Protein AF-A0A060W2J7-F1 (afdb_monomer_lite)

Sequence (129 aa):
MVQEDLEKTKEELNSKIMASHIQEPMQAENEHDENDETSDQASAEFTGGISYKDRSEEERMTEAEKNERVQQHLLALSSELAIARDETKKTANDIIHADNVKAGRDKYKTLRQIRSGNTKQRIDEFECM

pLDDT: mean 82.97, std 19.51, range [35.72, 98.5]

Structure (mmCIF, N/CA/C/O backbone):
data_AF-A0A060W2J7-F1
#
_entry.id   AF-A0A060W2J7-F1
#
loop_
_atom_site.group_PDB
_atom_site.id
_atom_site.type_symbol
_atom_site.label_atom_id
_atom_site.label_alt_id
_atom_site.label_comp_id
_atom_site.label_asym_id
_atom_site.label_entity_id
_atom_site.label_seq_id
_atom_site.pdbx_PDB_ins_code
_atom_site.Cartn_x
_atom_site.Cartn_y
_atom_site.Cartn_z
_atom_site.occupancy
_atom_site.B_iso_or_equiv
_atom_site.auth_seq_id
_atom_site.auth_comp_id
_atom_site.auth_asym_id
_atom_site.auth_atom_id
_atom_site.pdbx_PDB_model_num
ATOM 1 N N . MET A 1 1 ? -3.045 26.169 35.878 1.00 59.81 1 MET A N 1
ATOM 2 C CA . MET A 1 1 ? -2.653 24.831 35.375 1.00 59.81 1 MET A CA 1
ATOM 3 C C . MET A 1 1 ? -2.503 24.832 33.858 1.00 59.81 1 MET A C 1
ATOM 5 O O . MET A 1 1 ? -1.496 25.360 33.440 1.00 59.81 1 MET A O 1
ATOM 9 N N . VAL A 1 2 ? -3.452 24.418 33.003 1.00 65.38 2 VAL A N 1
ATOM 10 C CA . VAL A 1 2 ? -3.158 24.268 31.545 1.00 65.38 2 VAL A CA 1
ATOM 11 C C . VAL A 1 2 ? -2.718 25.569 30.840 1.00 65.38 2 VAL A C 1
ATOM 13 O O . VAL A 1 2 ? -1.821 25.553 30.002 1.00 65.38 2 VAL A O 1
ATOM 16 N N . GLN A 1 3 ? -3.323 26.707 31.192 1.00 63.28 3 GLN A N 1
ATOM 17 C CA . GLN A 1 3 ? -2.961 28.018 30.626 1.00 63.28 3 GLN A CA 1
ATOM 18 C C . GLN A 1 3 ? -1.561 28.484 31.071 1.00 63.28 3 GLN A C 1
ATOM 20 O O . GLN A 1 3 ? -0.822 29.093 30.309 1.00 63.28 3 GLN A O 1
ATOM 25 N N . GLU A 1 4 ? -1.215 28.154 32.311 1.00 71.38 4 GLU A N 1
ATOM 26 C CA . GLU A 1 4 ? 0.018 28.540 33.000 1.00 71.38 4 GLU A CA 1
ATOM 27 C C . GLU A 1 4 ? 1.200 27.700 32.499 1.00 71.38 4 GLU A C 1
ATOM 29 O O . GLU A 1 4 ? 2.282 28.224 32.250 1.00 71.38 4 GLU A O 1
ATOM 34 N N . ASP A 1 5 ? 0.959 26.415 32.226 1.00 71.56 5 ASP A N 1
ATOM 35 C CA . ASP A 1 5 ? 1.934 25.519 31.601 1.00 71.56 5 ASP A CA 1
ATOM 36 C C . ASP A 1 5 ? 2.280 25.981 30.173 1.00 71.56 5 ASP A C 1
ATOM 38 O O . ASP A 1 5 ? 3.438 25.922 29.749 1.00 71.56 5 ASP A O 1
ATOM 42 N N . LEU A 1 6 ? 1.295 26.504 29.431 1.00 72.12 6 LEU A N 1
ATOM 43 C CA . LEU A 1 6 ? 1.502 27.038 28.084 1.00 72.12 6 LEU A CA 1
ATOM 44 C C . LEU A 1 6 ? 2.329 28.333 28.089 1.00 72.12 6 LEU A C 1
ATOM 46 O O . LEU A 1 6 ? 3.188 28.512 27.222 1.00 72.12 6 LEU A O 1
ATOM 50 N N . GLU A 1 7 ? 2.083 29.229 29.046 1.00 79.06 7 GLU A N 1
ATOM 51 C CA . GLU A 1 7 ? 2.866 30.461 29.215 1.00 79.06 7 GLU A CA 1
ATOM 52 C C . GLU A 1 7 ? 4.307 30.147 29.619 1.00 79.06 7 GLU A C 1
ATOM 54 O O . GLU A 1 7 ? 5.241 30.628 28.975 1.00 79.06 7 GLU A O 1
ATOM 59 N N . LYS A 1 8 ? 4.494 29.224 30.565 1.00 80.94 8 LYS A N 1
ATOM 60 C CA . LYS A 1 8 ? 5.818 28.776 31.006 1.00 80.94 8 LYS A CA 1
ATOM 61 C C . LYS A 1 8 ? 6.638 28.157 29.871 1.00 80.94 8 LYS A C 1
ATOM 63 O O . LYS A 1 8 ? 7.823 28.443 29.721 1.00 80.94 8 LYS A O 1
ATOM 68 N N . THR A 1 9 ? 5.992 27.376 29.003 1.00 75.81 9 THR A N 1
ATOM 69 C CA . THR A 1 9 ? 6.656 26.771 27.835 1.00 75.81 9 THR A CA 1
ATOM 70 C C . THR A 1 9 ? 7.077 27.828 26.804 1.00 75.81 9 THR A C 1
ATOM 72 O O . THR A 1 9 ? 8.132 27.708 26.179 1.00 75.81 9 THR A O 1
ATOM 75 N N . LYS A 1 10 ? 6.278 28.889 26.620 1.00 78.38 10 LYS A N 1
ATOM 76 C CA . LYS A 1 10 ? 6.631 30.005 25.726 1.00 78.38 10 LYS A CA 1
ATOM 77 C C . LYS A 1 10 ? 7.806 30.818 26.263 1.00 78.38 10 LYS A C 1
ATOM 79 O O . LYS A 1 10 ? 8.671 31.204 25.478 1.00 78.38 10 LYS A O 1
ATOM 84 N N . GLU A 1 11 ? 7.852 31.059 27.570 1.00 78.62 11 GLU A N 1
ATOM 85 C CA . GLU A 1 11 ? 8.965 31.760 28.217 1.00 78.62 11 GLU A CA 1
ATOM 86 C C . GLU A 1 11 ? 10.272 30.963 28.124 1.00 78.62 11 GLU A C 1
ATOM 88 O O . GLU A 1 11 ? 11.303 31.523 27.747 1.00 78.62 11 GLU A O 1
ATOM 93 N N . GLU A 1 12 ? 10.229 29.648 28.362 1.00 76.69 12 GLU A N 1
ATOM 94 C CA . GLU A 1 12 ? 11.395 28.769 28.200 1.00 76.69 12 GLU A CA 1
ATOM 95 C C . GLU A 1 12 ? 11.904 28.736 26.750 1.00 76.69 12 GLU A C 1
ATOM 97 O O . GLU A 1 12 ? 13.117 28.764 26.516 1.00 76.69 12 GLU A O 1
ATOM 102 N N . LEU A 1 13 ? 10.996 28.727 25.765 1.00 72.31 13 LEU A N 1
ATOM 103 C CA . LEU A 1 13 ? 11.358 28.783 24.348 1.00 72.31 13 LEU A CA 1
ATOM 104 C C . LEU A 1 13 ? 12.043 30.114 24.000 1.00 72.31 13 LEU A C 1
ATOM 106 O O . LEU A 1 13 ? 13.093 30.114 23.359 1.00 72.31 13 LEU A O 1
ATOM 110 N N . ASN A 1 14 ? 11.493 31.241 24.462 1.00 74.75 14 ASN A N 1
ATOM 111 C CA . ASN A 1 14 ? 12.069 32.566 24.219 1.00 74.75 14 ASN A CA 1
ATOM 112 C C . ASN A 1 14 ? 13.431 32.743 24.900 1.00 74.75 14 ASN A C 1
ATOM 114 O O . ASN A 1 14 ? 14.346 33.307 24.302 1.00 74.75 14 ASN A O 1
ATOM 118 N N . SER A 1 15 ? 13.587 32.229 26.123 1.00 75.38 15 SER A N 1
ATOM 119 C CA . SER A 1 15 ? 14.862 32.255 26.844 1.00 75.38 15 SER A CA 1
ATOM 120 C C . SER A 1 15 ? 15.941 31.456 26.106 1.00 75.38 15 SER A C 1
ATOM 122 O O . SER A 1 15 ? 17.056 31.947 25.931 1.00 75.38 15 SER A O 1
ATOM 124 N N . LYS A 1 16 ? 15.600 30.274 25.571 1.00 71.75 16 LYS A N 1
ATOM 125 C CA . LYS A 1 16 ? 16.517 29.479 24.736 1.00 71.75 16 LYS A CA 1
ATOM 126 C C . LYS A 1 16 ? 16.883 30.170 23.425 1.00 71.75 16 LYS A C 1
ATOM 128 O O . LYS A 1 16 ? 18.044 30.118 23.035 1.00 71.75 16 LYS A O 1
ATOM 133 N N . ILE A 1 17 ? 15.927 30.826 22.766 1.00 68.31 17 ILE A N 1
ATOM 134 C CA . ILE A 1 17 ? 16.182 31.561 21.518 1.00 68.31 17 ILE A CA 1
ATOM 135 C C . ILE A 1 17 ? 17.136 32.736 21.777 1.00 68.31 17 ILE A C 1
ATOM 137 O O . ILE A 1 17 ? 18.114 32.894 21.048 1.00 68.31 17 ILE A O 1
ATOM 141 N N . MET A 1 18 ? 16.919 33.491 22.857 1.00 64.31 18 MET A N 1
ATOM 142 C CA . MET A 1 18 ? 17.799 34.589 23.283 1.00 64.31 18 MET A CA 1
ATOM 143 C C . MET A 1 18 ? 19.200 34.098 23.675 1.00 64.31 18 MET A C 1
ATOM 145 O O . MET A 1 18 ? 20.187 34.714 23.289 1.00 64.31 18 MET A O 1
ATOM 149 N N . ALA A 1 19 ? 19.305 32.964 24.374 1.00 59.06 19 ALA A N 1
ATOM 150 C CA . ALA A 1 19 ? 20.591 32.360 24.734 1.00 59.06 19 ALA A CA 1
ATOM 151 C C . ALA A 1 19 ? 21.347 31.767 23.527 1.00 59.06 19 ALA A C 1
ATOM 153 O O . ALA A 1 19 ? 22.564 31.618 23.578 1.00 59.06 19 ALA A O 1
ATOM 154 N N . SER A 1 20 ? 20.636 31.434 22.442 1.00 47.22 20 SER A N 1
ATOM 155 C CA . SER A 1 20 ? 21.213 30.940 21.184 1.00 47.22 20 SER A CA 1
ATOM 156 C C . SER A 1 20 ? 21.593 32.041 20.190 1.00 47.22 20 SER A C 1
ATOM 158 O O . SER A 1 20 ? 22.158 31.733 19.140 1.00 47.22 20 SER A O 1
ATOM 160 N N . HIS A 1 21 ? 21.307 33.316 20.491 1.00 43.56 21 HIS A N 1
ATOM 161 C CA . HIS A 1 21 ? 21.806 34.427 19.687 1.00 43.56 21 HIS A CA 1
ATOM 162 C C . HIS A 1 21 ? 23.296 34.616 19.984 1.00 43.56 21 HIS A C 1
ATOM 164 O O . HIS A 1 21 ? 23.698 35.279 20.936 1.00 43.56 21 HIS A O 1
ATOM 170 N N . ILE A 1 22 ? 24.085 33.922 19.169 1.00 44.84 22 ILE A N 1
ATOM 171 C CA . ILE A 1 22 ? 25.536 33.975 19.035 1.00 44.84 22 ILE A CA 1
ATOM 172 C C . ILE A 1 22 ? 26.003 35.428 19.176 1.00 44.84 22 ILE A C 1
ATOM 174 O O . ILE A 1 22 ? 25.739 36.261 18.312 1.00 44.84 22 ILE A O 1
ATOM 178 N N . GLN A 1 23 ? 26.700 35.727 20.273 1.00 41.62 23 GLN A N 1
ATOM 179 C CA . GLN A 1 23 ? 27.602 36.869 20.311 1.00 41.62 23 GLN A CA 1
ATOM 180 C C . GLN A 1 23 ? 28.659 36.624 19.234 1.00 41.62 23 GLN A C 1
ATOM 182 O O . GLN A 1 23 ? 29.384 35.629 19.297 1.00 41.62 23 GLN A O 1
ATOM 187 N N . GLU A 1 24 ? 28.720 37.504 18.236 1.00 35.72 24 GLU A N 1
ATOM 188 C CA . GLU A 1 24 ? 29.874 37.582 17.348 1.00 35.72 24 GLU A CA 1
ATOM 189 C C . GLU A 1 24 ? 31.146 37.679 18.208 1.00 35.72 24 GLU A C 1
ATOM 191 O O . GLU A 1 24 ? 31.212 38.528 19.106 1.00 35.72 24 GLU A O 1
ATOM 196 N N . PRO A 1 25 ? 32.160 36.827 17.987 1.00 40.38 25 PRO A N 1
ATOM 197 C CA . PRO A 1 25 ? 33.439 37.014 18.642 1.00 40.38 25 PRO A CA 1
ATOM 198 C C . PRO A 1 25 ? 34.073 38.292 18.083 1.00 40.38 25 PRO A C 1
ATOM 200 O O . PRO A 1 25 ? 34.495 38.329 16.928 1.00 40.38 25 PRO A O 1
ATOM 203 N N . MET A 1 26 ? 34.151 39.341 18.908 1.00 37.41 26 MET A N 1
ATOM 204 C CA . MET A 1 26 ? 35.054 40.464 18.658 1.00 37.41 26 MET A CA 1
ATOM 205 C C . MET A 1 26 ? 36.471 39.895 18.558 1.00 37.41 26 MET A C 1
ATOM 207 O O . MET A 1 26 ? 37.026 39.415 19.547 1.00 37.41 26 MET A O 1
ATOM 211 N N . GLN A 1 27 ? 37.023 39.892 17.347 1.00 38.34 27 GLN A N 1
ATOM 212 C CA . GLN A 1 27 ? 38.394 39.478 17.091 1.00 38.34 27 GLN A CA 1
ATOM 213 C C . GLN A 1 27 ? 39.328 40.440 17.831 1.00 38.34 27 GLN A C 1
ATOM 215 O O . GLN A 1 27 ? 39.369 41.634 17.543 1.00 38.34 27 GLN A O 1
ATOM 220 N N . ALA A 1 28 ? 40.041 39.916 18.827 1.00 41.22 28 ALA A N 1
ATOM 221 C CA . ALA A 1 28 ? 41.210 40.573 19.381 1.00 41.22 28 ALA A CA 1
ATOM 222 C C . ALA A 1 28 ? 42.259 40.688 18.267 1.00 41.22 28 ALA A C 1
ATOM 224 O O . ALA A 1 28 ? 42.522 39.707 17.569 1.00 41.22 28 ALA A O 1
ATOM 225 N N . GLU A 1 29 ? 42.817 41.883 18.096 1.00 37.72 29 GLU A N 1
ATOM 226 C CA . GLU A 1 29 ? 43.896 42.166 17.151 1.00 37.72 29 GLU A CA 1
ATOM 227 C C . GLU A 1 29 ? 45.118 41.317 17.526 1.00 37.72 29 GLU A C 1
ATOM 229 O O . GLU A 1 29 ? 45.852 41.631 18.462 1.00 37.72 29 GLU A O 1
ATOM 234 N N . ASN A 1 30 ? 45.282 40.191 16.833 1.00 41.81 30 ASN A N 1
ATOM 235 C CA . ASN A 1 30 ? 46.491 39.386 16.870 1.00 41.81 30 ASN A CA 1
ATOM 236 C C . ASN A 1 30 ? 47.416 39.915 15.775 1.00 41.81 30 ASN A C 1
ATOM 238 O O . ASN A 1 30 ? 47.043 39.949 14.601 1.00 41.81 30 ASN A O 1
ATOM 242 N N . GLU A 1 31 ? 48.604 40.343 16.191 1.00 39.22 31 GLU A N 1
ATOM 243 C CA . GLU A 1 31 ? 49.704 40.783 15.340 1.00 39.22 31 GLU A CA 1
ATOM 244 C C . GLU A 1 31 ? 49.956 39.740 14.237 1.00 39.22 31 GLU A C 1
ATOM 246 O O . GLU A 1 31 ? 50.183 38.560 14.505 1.00 39.22 31 GLU A O 1
ATOM 251 N N . HIS A 1 32 ? 49.816 40.184 12.987 1.00 44.69 32 HIS A N 1
ATOM 252 C CA . HIS A 1 32 ? 49.851 39.361 11.783 1.00 44.69 32 HIS A CA 1
ATOM 253 C C . HIS A 1 32 ? 51.293 38.897 11.518 1.00 44.69 32 HIS A C 1
ATOM 255 O O . HIS A 1 32 ? 52.124 39.683 11.065 1.00 44.69 32 HIS A O 1
ATOM 261 N N . ASP A 1 33 ? 51.596 37.638 11.843 1.00 49.25 33 ASP A N 1
ATOM 262 C CA . ASP A 1 33 ? 52.791 36.946 11.355 1.00 49.25 33 ASP A CA 1
ATOM 263 C C . ASP A 1 33 ? 52.502 36.462 9.925 1.00 49.25 33 ASP A C 1
ATOM 265 O O . ASP A 1 33 ? 51.630 35.624 9.684 1.00 49.25 33 ASP A O 1
ATOM 269 N N . GLU A 1 34 ? 53.186 37.088 8.974 1.00 53.19 34 GLU A N 1
ATOM 270 C CA . GLU A 1 34 ? 53.083 36.927 7.523 1.00 53.19 34 GLU A CA 1
ATOM 271 C C . GLU A 1 34 ? 53.625 35.556 7.082 1.00 53.19 34 GLU A C 1
ATOM 273 O O . GLU A 1 34 ? 54.723 35.483 6.531 1.00 53.19 34 GLU A O 1
ATOM 278 N N . ASN A 1 35 ? 52.909 34.454 7.336 1.00 54.81 35 ASN A N 1
ATOM 279 C CA . ASN A 1 35 ? 53.180 33.184 6.650 1.00 54.81 35 ASN A CA 1
ATOM 280 C C . ASN A 1 35 ? 52.058 32.137 6.795 1.00 54.81 35 ASN A C 1
ATOM 282 O O . ASN A 1 35 ? 52.193 31.181 7.558 1.00 54.81 35 ASN A O 1
ATOM 286 N N . ASP A 1 36 ? 50.986 32.257 6.011 1.00 54.25 36 ASP A N 1
ATOM 287 C CA . ASP A 1 36 ? 50.189 31.080 5.636 1.00 54.25 36 ASP A CA 1
ATOM 288 C C . ASP A 1 36 ? 49.609 31.240 4.223 1.00 54.25 36 ASP A C 1
ATOM 290 O O . ASP A 1 36 ? 48.415 31.437 4.003 1.00 54.25 36 ASP A O 1
ATOM 294 N N . GLU A 1 37 ? 50.495 31.175 3.229 1.00 56.62 37 GLU A N 1
ATOM 295 C CA . GLU A 1 37 ? 50.149 30.934 1.823 1.00 56.62 37 GLU A CA 1
ATOM 296 C C . GLU A 1 37 ? 49.695 29.471 1.642 1.00 56.62 37 GLU A C 1
ATOM 298 O O . GLU A 1 37 ? 50.287 28.697 0.891 1.00 56.62 37 GLU A O 1
ATOM 303 N N . THR A 1 38 ? 48.642 29.063 2.351 1.00 59.69 38 THR A N 1
ATOM 304 C CA . THR A 1 38 ? 47.839 27.878 2.025 1.00 59.69 38 THR A CA 1
ATOM 305 C C . THR A 1 38 ? 46.356 28.224 2.132 1.00 59.69 38 THR A C 1
ATOM 307 O O . THR A 1 38 ? 45.583 27.656 2.895 1.00 59.69 38 THR A O 1
ATOM 310 N N . SER A 1 39 ? 45.929 29.190 1.313 1.00 56.19 39 SER A N 1
ATOM 311 C CA . SER A 1 39 ? 44.516 29.323 0.956 1.00 56.19 39 SER A CA 1
ATOM 312 C C . SER A 1 39 ? 44.115 28.071 0.173 1.00 56.19 39 SER A C 1
ATOM 314 O O . SER A 1 39 ? 44.228 28.015 -1.055 1.00 56.19 39 SER A O 1
ATOM 316 N N . ASP A 1 40 ? 43.739 27.027 0.914 1.00 58.69 40 ASP A N 1
ATOM 317 C CA . ASP A 1 40 ? 43.135 25.806 0.408 1.00 58.69 40 ASP A CA 1
ATOM 318 C C . ASP A 1 40 ? 42.012 26.207 -0.546 1.00 58.69 40 ASP A C 1
ATOM 320 O O . ASP A 1 40 ? 40.974 26.742 -0.147 1.00 58.69 40 ASP A O 1
ATOM 324 N N . GLN A 1 41 ? 42.240 25.980 -1.838 1.00 61.41 41 GLN A N 1
ATOM 325 C CA . GLN A 1 41 ? 41.248 26.171 -2.882 1.00 61.41 41 GLN A CA 1
ATOM 326 C C . GLN A 1 41 ? 40.082 25.210 -2.626 1.00 61.41 41 GLN A C 1
ATOM 328 O O . GLN A 1 41 ? 40.024 24.120 -3.194 1.00 61.41 41 GLN A O 1
ATOM 333 N N . ALA A 1 42 ? 39.128 25.616 -1.788 1.00 66.25 42 ALA A N 1
ATOM 334 C CA . ALA A 1 42 ? 37.855 24.942 -1.585 1.00 66.25 42 ALA A CA 1
ATOM 335 C C . ALA A 1 42 ? 36.981 25.123 -2.839 1.00 66.25 42 ALA A C 1
ATOM 337 O O . ALA A 1 42 ? 35.986 25.847 -2.853 1.00 66.25 42 ALA A O 1
ATOM 338 N N . SER A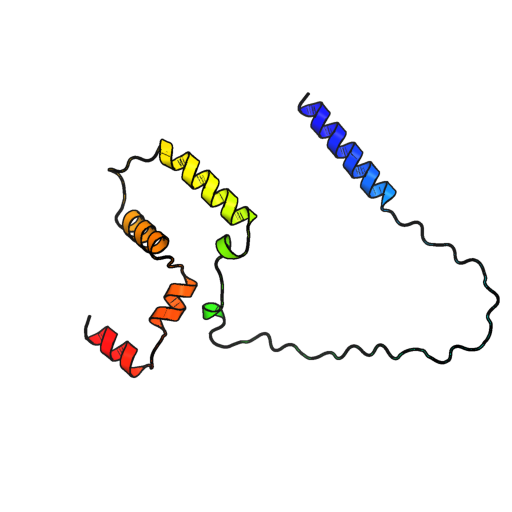 1 43 ? 37.394 24.489 -3.934 1.00 74.44 43 SER A N 1
ATOM 339 C CA . SER A 1 43 ? 36.628 24.417 -5.170 1.00 74.44 43 SER A CA 1
ATOM 340 C C . SER A 1 43 ? 35.529 23.375 -4.984 1.00 74.44 43 SER A C 1
ATOM 342 O O . SER A 1 43 ? 35.803 22.181 -4.899 1.00 74.44 43 SER A O 1
ATOM 344 N N . ALA A 1 44 ? 34.273 23.814 -4.893 1.00 78.31 44 ALA A N 1
ATOM 345 C CA . ALA A 1 44 ? 33.128 22.912 -4.905 1.00 78.31 44 ALA A CA 1
ATOM 346 C C . ALA A 1 44 ? 32.819 22.507 -6.355 1.00 78.31 44 ALA A C 1
ATOM 348 O O . ALA A 1 44 ? 32.405 23.337 -7.166 1.00 78.31 44 ALA A O 1
ATOM 349 N N . GLU A 1 45 ? 33.014 21.232 -6.693 1.00 79.69 45 GLU A N 1
ATOM 350 C CA . GLU A 1 45 ? 32.619 20.698 -7.996 1.00 79.69 45 GLU A CA 1
ATOM 351 C C . GLU A 1 45 ? 31.090 20.734 -8.139 1.00 79.69 45 GLU A C 1
ATOM 353 O O . GLU A 1 45 ? 30.358 19.971 -7.504 1.00 79.69 45 GLU A O 1
ATOM 358 N N . PHE A 1 46 ? 30.584 21.621 -9.000 1.00 76.50 46 PHE A N 1
ATOM 359 C CA . PHE A 1 46 ? 29.172 21.639 -9.371 1.00 76.50 46 PHE A CA 1
ATOM 360 C C . PHE A 1 46 ? 28.905 20.548 -10.412 1.00 76.50 46 PHE A C 1
ATOM 362 O O . PHE A 1 46 ? 28.905 20.784 -11.621 1.00 76.50 46 PHE A O 1
ATOM 369 N N . THR A 1 47 ? 28.687 19.323 -9.941 1.00 77.50 47 THR A N 1
ATOM 370 C CA . THR A 1 47 ? 28.138 18.264 -10.787 1.00 77.50 47 THR A CA 1
ATOM 371 C C . THR A 1 47 ? 26.630 18.471 -10.899 1.00 77.50 47 THR A C 1
ATOM 373 O O . THR A 1 47 ? 25.897 18.448 -9.911 1.00 77.50 47 THR A O 1
ATOM 376 N N . GLY A 1 48 ? 26.146 18.726 -12.116 1.00 73.81 48 GLY A N 1
ATOM 377 C CA . GLY A 1 48 ? 24.714 18.810 -12.389 1.00 73.81 48 GLY A CA 1
ATOM 378 C C . GLY A 1 48 ? 24.063 17.459 -12.108 1.00 73.81 48 GLY A C 1
ATOM 379 O O . GLY A 1 48 ? 24.111 16.564 -12.950 1.00 73.81 48 GLY A O 1
ATOM 380 N N . GLY A 1 49 ? 23.492 17.291 -10.914 1.00 75.56 49 GLY A N 1
ATOM 381 C CA . GLY A 1 49 ? 22.833 16.056 -10.512 1.00 75.56 49 GLY A CA 1
ATOM 382 C C . GLY A 1 49 ? 21.676 15.743 -11.456 1.00 75.56 49 GLY A C 1
ATOM 383 O O . GLY A 1 49 ? 20.644 16.416 -11.433 1.00 75.56 49 GLY A O 1
ATOM 384 N N . ILE A 1 50 ? 21.835 14.719 -12.297 1.00 75.31 50 ILE A N 1
ATOM 385 C CA . ILE A 1 50 ? 20.746 14.210 -13.130 1.00 75.31 50 ILE A CA 1
ATOM 386 C C . ILE A 1 50 ? 19.725 13.572 -12.187 1.00 75.31 50 ILE A C 1
ATOM 388 O O . ILE A 1 50 ? 19.874 12.435 -11.752 1.00 75.31 50 ILE A O 1
ATOM 392 N N . SER A 1 51 ? 18.681 14.328 -11.851 1.00 76.00 51 SER A N 1
ATOM 393 C CA . SER A 1 51 ? 17.599 13.865 -10.974 1.00 76.00 51 SER A CA 1
ATOM 394 C C . SER A 1 51 ? 16.579 12.978 -11.700 1.00 76.00 51 SER A C 1
ATOM 396 O O . SER A 1 51 ? 15.673 12.440 -11.060 1.00 76.00 51 SER A O 1
ATOM 398 N N . TYR A 1 52 ? 16.676 12.840 -13.025 1.00 81.00 52 TYR A N 1
ATOM 399 C CA . TYR A 1 52 ? 15.754 12.015 -13.795 1.00 81.00 52 TYR A CA 1
ATOM 400 C C . TYR A 1 52 ? 16.250 10.573 -13.851 1.00 81.00 52 TYR A C 1
ATOM 402 O O . TYR A 1 52 ? 17.262 10.270 -14.481 1.00 81.00 52 TYR A O 1
ATOM 410 N N . LYS A 1 53 ? 15.490 9.685 -13.215 1.00 88.44 53 LYS A N 1
ATOM 411 C CA . LYS A 1 53 ? 15.665 8.242 -13.313 1.00 88.44 53 LYS A CA 1
ATOM 412 C C . LYS A 1 53 ? 14.384 7.638 -13.870 1.00 88.44 53 LYS A C 1
ATOM 414 O O . LYS A 1 53 ? 13.309 7.818 -13.290 1.00 88.44 53 LYS A O 1
ATOM 419 N N . ASP A 1 54 ? 14.507 6.944 -14.998 1.00 91.75 54 ASP A N 1
ATOM 420 C CA . ASP A 1 54 ? 13.391 6.203 -15.580 1.00 91.75 54 ASP A CA 1
ATOM 421 C C . ASP A 1 54 ? 12.824 5.207 -14.555 1.00 91.75 54 ASP A C 1
ATOM 423 O O . ASP A 1 54 ? 13.575 4.587 -13.798 1.00 91.75 54 ASP A O 1
ATOM 427 N N . ARG A 1 55 ? 11.491 5.103 -14.501 1.00 93.06 55 ARG A N 1
ATOM 428 C CA . ARG A 1 55 ? 10.742 4.242 -13.564 1.00 93.06 55 ARG A CA 1
ATOM 429 C C . ARG A 1 55 ? 11.087 4.439 -12.077 1.00 93.06 55 ARG A C 1
ATOM 431 O O . ARG A 1 55 ? 10.920 3.518 -11.273 1.00 93.06 55 ARG A O 1
ATOM 438 N N . SER A 1 56 ? 11.535 5.637 -11.684 1.00 94.62 56 SER A N 1
ATOM 439 C CA . SER A 1 56 ? 11.858 5.980 -10.284 1.00 94.62 56 SER A CA 1
ATOM 440 C C . SER A 1 56 ? 10.739 5.656 -9.287 1.00 94.62 56 SER A C 1
ATOM 442 O O . SER A 1 56 ? 10.997 5.416 -8.108 1.00 94.62 56 SER A O 1
ATOM 444 N N . GLU A 1 57 ? 9.485 5.604 -9.740 1.00 94.25 57 GLU A N 1
ATOM 445 C CA . GLU A 1 57 ? 8.346 5.265 -8.906 1.00 94.25 57 GLU A CA 1
ATOM 446 C C . GLU A 1 57 ? 8.378 3.852 -8.335 1.00 94.25 57 GLU A C 1
ATOM 448 O O . GLU A 1 57 ? 7.756 3.606 -7.302 1.00 94.25 57 GLU A O 1
ATOM 453 N N . GLU A 1 58 ? 9.109 2.941 -8.971 1.00 94.44 58 GLU A N 1
ATOM 454 C CA . GLU A 1 58 ? 9.285 1.591 -8.458 1.00 94.44 58 GLU A CA 1
ATOM 455 C C . GLU A 1 58 ? 10.157 1.615 -7.209 1.00 94.44 58 GLU A C 1
ATOM 457 O O . GLU A 1 58 ? 9.906 0.864 -6.284 1.00 94.44 58 GLU A O 1
ATOM 462 N N . GLU A 1 59 ? 11.121 2.519 -7.084 1.00 94.44 59 GLU A N 1
ATOM 463 C CA . GLU A 1 59 ? 11.998 2.618 -5.908 1.00 94.44 59 GLU A CA 1
ATOM 464 C C . GLU A 1 59 ? 11.383 3.415 -4.747 1.00 94.44 59 GLU A C 1
ATOM 466 O O . GLU A 1 59 ? 11.971 3.498 -3.670 1.00 94.44 59 GLU A O 1
ATOM 471 N N . ARG A 1 60 ? 10.185 3.984 -4.929 1.00 96.44 60 ARG A N 1
ATOM 472 C CA . ARG A 1 60 ? 9.506 4.753 -3.879 1.00 96.44 60 ARG A CA 1
ATOM 473 C C . ARG A 1 60 ? 9.044 3.859 -2.731 1.00 96.44 60 ARG A C 1
ATOM 475 O O . ARG A 1 60 ? 8.598 2.732 -2.929 1.00 96.44 60 ARG A O 1
ATOM 482 N N . MET A 1 61 ? 9.066 4.438 -1.534 1.00 96.75 61 MET A N 1
ATOM 483 C CA . MET A 1 61 ? 8.466 3.885 -0.319 1.00 96.75 61 MET A CA 1
ATOM 484 C C . MET A 1 61 ? 7.230 4.692 0.079 1.00 96.75 61 MET A C 1
ATOM 486 O O . MET A 1 61 ? 7.062 5.854 -0.317 1.00 96.75 61 MET A O 1
ATOM 490 N N . THR A 1 62 ? 6.339 4.078 0.854 1.00 97.81 62 THR A N 1
ATOM 491 C CA . THR A 1 62 ? 5.169 4.792 1.384 1.00 97.81 62 THR A CA 1
ATOM 492 C C . THR A 1 62 ? 5.578 5.801 2.453 1.00 97.81 62 THR A C 1
ATOM 494 O O . THR A 1 62 ? 6.609 5.651 3.101 1.00 97.81 62 THR A O 1
ATOM 497 N N . GLU A 1 63 ? 4.765 6.839 2.664 1.00 98.00 63 GLU A N 1
ATOM 498 C CA . GLU A 1 63 ? 5.020 7.799 3.747 1.00 98.00 63 GLU A CA 1
ATOM 499 C C . GLU A 1 63 ? 5.048 7.097 5.109 1.00 98.00 63 GLU A C 1
ATOM 501 O O . GLU A 1 63 ? 5.949 7.341 5.897 1.00 98.00 63 GLU A O 1
ATOM 506 N N . ALA A 1 64 ? 4.129 6.156 5.337 1.00 96.69 64 ALA A N 1
ATOM 507 C CA . ALA A 1 64 ? 4.070 5.364 6.562 1.00 96.69 64 ALA A CA 1
ATOM 508 C C . ALA A 1 64 ? 5.304 4.470 6.789 1.00 96.69 64 ALA A C 1
ATOM 510 O O . ALA A 1 64 ? 5.543 4.061 7.916 1.00 96.69 64 ALA A O 1
ATOM 511 N N . GLU A 1 65 ? 6.076 4.154 5.747 1.00 96.81 65 GLU A N 1
ATOM 512 C CA . GLU A 1 65 ? 7.288 3.328 5.851 1.00 96.81 65 GLU A CA 1
ATOM 513 C C . GLU A 1 65 ? 8.530 4.164 6.178 1.00 96.81 65 GLU A C 1
ATOM 515 O O . GLU A 1 65 ? 9.387 3.715 6.929 1.00 96.81 65 GLU A O 1
ATOM 520 N N . LYS A 1 66 ? 8.626 5.392 5.654 1.00 97.56 66 LYS A N 1
ATOM 521 C CA . LYS A 1 66 ? 9.783 6.274 5.899 1.00 97.56 66 LYS A CA 1
ATOM 522 C C . LYS A 1 66 ? 9.591 7.257 7.059 1.00 97.56 66 LYS A C 1
ATOM 524 O O . LYS A 1 66 ? 10.565 7.845 7.514 1.00 97.56 66 LYS A O 1
ATOM 529 N N . ASN A 1 67 ? 8.355 7.491 7.499 1.00 98.25 67 ASN A N 1
ATOM 530 C CA . ASN A 1 67 ? 8.024 8.475 8.525 1.00 98.25 67 ASN A CA 1
ATOM 531 C C . ASN A 1 67 ? 7.457 7.782 9.765 1.00 98.25 67 ASN A C 1
ATOM 533 O O . ASN A 1 67 ? 6.270 7.451 9.824 1.00 98.25 67 ASN A O 1
ATOM 537 N N . GLU A 1 68 ? 8.313 7.610 10.771 1.00 98.06 68 GLU A N 1
ATOM 538 C CA . GLU A 1 68 ? 7.969 6.934 12.023 1.00 98.06 68 GLU A CA 1
ATOM 539 C C . GLU A 1 68 ? 6.761 7.581 12.711 1.00 98.06 68 GLU A C 1
ATOM 541 O O . GLU A 1 68 ? 5.859 6.885 13.167 1.00 98.06 68 GLU A O 1
ATOM 546 N N . ARG A 1 69 ? 6.661 8.916 12.715 1.00 98.31 69 ARG A N 1
ATOM 547 C CA . ARG A 1 69 ? 5.518 9.606 13.328 1.00 98.31 69 ARG A CA 1
ATOM 548 C C . ARG A 1 69 ? 4.200 9.225 12.655 1.00 98.31 69 ARG A C 1
ATOM 550 O O . ARG A 1 69 ? 3.209 8.977 13.338 1.00 98.31 69 ARG A O 1
ATOM 557 N N . VAL A 1 70 ? 4.182 9.180 11.322 1.00 98.44 70 VAL A N 1
ATOM 558 C CA . VAL A 1 70 ? 2.993 8.771 10.557 1.00 98.44 70 VAL A CA 1
ATOM 559 C C . VAL A 1 70 ? 2.659 7.310 10.843 1.00 98.44 70 VAL A C 1
ATOM 561 O O . VAL A 1 70 ? 1.493 6.991 11.069 1.00 98.44 70 VAL A O 1
ATOM 564 N N . GLN A 1 71 ? 3.668 6.440 10.897 1.00 98.19 71 GLN A N 1
ATOM 565 C CA . GLN A 1 71 ? 3.493 5.033 11.249 1.00 98.19 71 GLN A CA 1
ATOM 566 C C . GLN A 1 71 ? 2.841 4.869 12.628 1.00 98.19 71 GLN A C 1
ATOM 568 O O . GLN A 1 71 ? 1.830 4.179 12.752 1.00 98.19 71 GLN A O 1
ATOM 573 N N . GLN A 1 72 ? 3.373 5.547 13.648 1.00 98.44 72 GLN A N 1
ATOM 574 C CA . GLN A 1 72 ? 2.861 5.475 15.017 1.00 98.44 72 GLN A CA 1
ATOM 575 C C . GLN A 1 72 ? 1.429 6.005 15.119 1.00 98.44 72 GLN A C 1
ATOM 577 O O . GLN A 1 72 ? 0.581 5.376 15.749 1.00 98.44 72 GLN A O 1
ATOM 582 N N . HIS A 1 73 ? 1.118 7.118 14.448 1.00 98.50 73 HIS A N 1
ATOM 583 C CA . HIS A 1 73 ? -0.246 7.650 14.415 1.00 98.50 73 HIS A CA 1
ATOM 584 C C . HIS A 1 73 ? -1.239 6.672 13.764 1.00 98.50 73 HIS A C 1
ATOM 586 O O . HIS A 1 73 ? -2.351 6.510 14.263 1.00 98.50 73 HIS A O 1
ATOM 592 N N . LEU A 1 74 ? -0.852 5.999 12.673 1.00 98.25 74 LEU A N 1
ATOM 593 C CA . LEU A 1 74 ? -1.702 4.994 12.024 1.00 98.25 74 LEU A CA 1
ATOM 594 C C . LEU A 1 74 ? -1.932 3.773 12.922 1.00 98.25 74 LEU A C 1
ATOM 596 O O . LEU A 1 74 ? -3.053 3.265 12.973 1.00 98.25 74 LEU A O 1
ATOM 600 N N . LEU A 1 75 ? -0.903 3.314 13.641 1.00 97.69 75 LEU A N 1
ATOM 601 C CA . LEU A 1 75 ? -1.021 2.210 14.599 1.00 97.69 75 LEU A CA 1
ATOM 602 C C . LEU A 1 75 ? -1.950 2.572 15.764 1.00 97.69 75 LEU A C 1
ATOM 604 O O . LEU A 1 75 ? -2.840 1.788 16.097 1.00 97.69 75 LEU A O 1
ATOM 608 N N . ALA A 1 76 ? -1.792 3.770 16.332 1.00 98.19 76 ALA A N 1
ATOM 609 C CA . ALA A 1 76 ? -2.646 4.268 17.407 1.00 98.19 76 ALA A CA 1
ATOM 610 C C . ALA A 1 76 ? -4.116 4.345 16.966 1.00 98.19 76 ALA A C 1
ATOM 612 O O . ALA A 1 76 ? -4.977 3.712 17.577 1.00 98.19 76 ALA A O 1
ATOM 613 N N . LEU A 1 77 ? -4.392 5.011 15.838 1.00 98.38 77 LEU A N 1
ATOM 614 C CA . LEU A 1 77 ? -5.750 5.141 15.307 1.00 98.38 77 LEU A CA 1
ATOM 615 C C . LEU A 1 77 ? -6.368 3.776 14.966 1.00 98.38 77 LEU A C 1
ATOM 617 O O . LEU A 1 77 ? -7.554 3.552 15.202 1.00 98.38 77 LEU A O 1
ATOM 621 N N . SER A 1 78 ? -5.568 2.836 14.452 1.00 97.25 78 SER A N 1
ATOM 622 C CA . SER A 1 78 ? -6.032 1.470 14.180 1.00 97.25 78 SER A CA 1
ATOM 623 C C . SER A 1 78 ? -6.478 0.753 15.456 1.00 97.25 78 SER A C 1
ATOM 625 O O . SER A 1 78 ? -7.496 0.060 15.436 1.00 97.25 78 SER A O 1
ATOM 627 N N . SER A 1 79 ? -5.753 0.931 16.565 1.00 97.44 79 SER A N 1
ATOM 628 C CA . SER A 1 79 ? -6.122 0.366 17.867 1.00 97.44 79 SER A CA 1
ATOM 629 C C . SER A 1 79 ? -7.382 1.016 18.442 1.00 97.44 79 SER A C 1
ATOM 631 O O . SER A 1 79 ? -8.244 0.316 18.967 1.00 97.44 79 SER A O 1
ATOM 633 N N . GLU A 1 80 ? -7.505 2.339 18.338 1.00 98.12 80 GLU A N 1
ATOM 634 C CA . GLU A 1 80 ? -8.666 3.085 18.840 1.00 98.12 80 GLU A CA 1
ATOM 635 C C . GLU A 1 80 ? -9.949 2.704 18.091 1.00 98.12 80 GLU A C 1
ATOM 637 O O . GLU A 1 80 ? -10.975 2.399 18.704 1.00 98.12 80 GLU A O 1
ATOM 642 N N . LEU A 1 81 ? -9.888 2.649 16.756 1.00 97.50 81 LEU A N 1
ATOM 643 C CA . LEU A 1 81 ? -11.042 2.314 15.922 1.00 97.50 81 LEU A CA 1
ATOM 644 C C . LEU A 1 81 ? -11.448 0.840 16.027 1.00 97.50 81 LEU A C 1
ATOM 646 O O . LEU A 1 81 ? -12.620 0.526 15.820 1.00 97.50 81 LEU A O 1
ATOM 650 N N . ALA A 1 82 ? -10.524 -0.067 16.366 1.00 95.88 82 ALA A N 1
ATOM 651 C CA . ALA A 1 82 ? -10.823 -1.496 16.489 1.00 95.88 82 ALA A CA 1
ATOM 652 C C . ALA A 1 82 ? -11.916 -1.792 17.531 1.00 95.88 82 ALA A C 1
ATOM 654 O O . ALA A 1 82 ? -12.677 -2.739 17.353 1.00 95.88 82 ALA A O 1
ATOM 655 N N . ILE A 1 83 ? -12.032 -0.967 18.577 1.00 96.31 83 ILE A N 1
ATOM 656 C CA . ILE A 1 83 ? -13.029 -1.130 19.648 1.00 96.31 83 ILE A CA 1
ATOM 657 C C . ILE A 1 83 ? -14.444 -0.796 19.152 1.00 96.31 83 ILE A C 1
ATOM 659 O O . ILE A 1 83 ? -15.421 -1.397 19.593 1.00 96.31 83 ILE A O 1
ATOM 663 N N . ALA A 1 84 ? -14.560 0.156 18.226 1.00 95.75 84 ALA A N 1
ATOM 664 C CA . ALA A 1 84 ? -15.838 0.636 17.703 1.00 95.75 84 ALA A CA 1
ATOM 665 C C . ALA A 1 84 ? -16.242 -0.026 16.372 1.00 95.75 84 ALA A C 1
ATOM 667 O O . ALA A 1 84 ? -17.325 0.250 15.850 1.00 95.75 84 ALA A O 1
ATOM 668 N N . ARG A 1 85 ? -15.376 -0.862 15.787 1.00 96.25 85 ARG A N 1
ATOM 669 C CA . ARG A 1 85 ? -15.585 -1.431 14.453 1.00 96.25 85 ARG A CA 1
ATOM 670 C C . ARG A 1 85 ? -16.633 -2.546 14.472 1.00 96.25 85 ARG A C 1
ATOM 672 O O . ARG A 1 85 ? -16.484 -3.547 15.163 1.00 96.25 85 ARG A O 1
ATOM 679 N N . ASP A 1 86 ? -17.655 -2.403 13.632 1.00 97.06 86 ASP A N 1
ATOM 680 C CA . ASP A 1 86 ? -18.638 -3.454 13.351 1.00 97.06 86 ASP A CA 1
ATOM 681 C C . ASP A 1 86 ? -18.133 -4.356 12.213 1.00 97.06 86 ASP A C 1
ATOM 683 O O . ASP A 1 86 ? -18.121 -3.970 11.041 1.00 97.06 86 ASP A O 1
ATOM 687 N N . GLU A 1 87 ? -17.707 -5.572 12.558 1.00 95.38 87 GLU A N 1
ATOM 688 C CA . GLU A 1 87 ? -17.153 -6.550 11.612 1.00 95.38 87 GLU A CA 1
ATOM 689 C C . GLU A 1 87 ? -18.155 -6.991 10.531 1.00 95.38 87 GLU A C 1
ATOM 691 O O . GLU A 1 87 ? -17.738 -7.431 9.459 1.00 95.38 87 GLU A O 1
ATOM 696 N N . THR A 1 88 ? -19.463 -6.843 10.771 1.00 97.00 88 THR A N 1
ATOM 697 C CA . THR A 1 88 ? -20.510 -7.228 9.808 1.00 97.00 88 THR A CA 1
ATOM 698 C C . THR A 1 88 ? -20.691 -6.213 8.680 1.00 97.00 88 THR A C 1
ATOM 700 O O . THR A 1 88 ? -21.286 -6.533 7.653 1.00 97.00 88 THR A O 1
ATOM 703 N N . LYS A 1 89 ? -20.151 -4.997 8.841 1.00 97.56 89 LYS A N 1
ATOM 704 C CA . LYS A 1 89 ? -20.303 -3.878 7.897 1.00 97.56 89 LYS A CA 1
ATOM 705 C C . LYS A 1 89 ? -19.083 -3.640 7.012 1.00 97.56 89 LYS A C 1
ATOM 707 O O . LYS A 1 89 ? -18.968 -2.578 6.403 1.00 97.56 89 LYS A O 1
ATOM 712 N N . LYS A 1 90 ? -18.170 -4.608 6.920 1.00 97.44 90 LYS A N 1
ATOM 713 C CA . LYS A 1 90 ? -17.028 -4.515 6.005 1.00 97.44 90 LYS A CA 1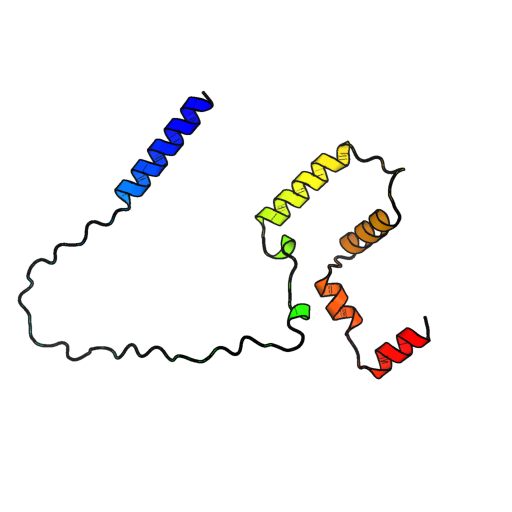
ATOM 714 C C . LYS A 1 90 ? -17.490 -4.497 4.554 1.00 97.44 90 LYS A C 1
ATOM 716 O O . LYS A 1 90 ? -18.269 -5.346 4.124 1.00 97.44 90 LYS A O 1
ATOM 721 N N . THR A 1 91 ? -16.956 -3.561 3.786 1.00 98.31 91 THR A N 1
ATOM 722 C CA . THR A 1 91 ? -17.116 -3.531 2.334 1.00 98.31 91 THR A CA 1
ATOM 723 C C . THR A 1 91 ? -16.128 -4.488 1.664 1.00 98.31 91 THR A C 1
ATOM 725 O O . THR A 1 91 ? -15.136 -4.912 2.261 1.00 98.31 91 THR A O 1
ATOM 728 N N . ALA A 1 92 ? -16.351 -4.799 0.385 1.00 98.25 92 ALA A N 1
ATOM 729 C CA . ALA A 1 92 ? -15.404 -5.594 -0.399 1.00 98.25 92 ALA A CA 1
ATOM 730 C C . ALA A 1 92 ? -14.000 -4.956 -0.447 1.00 98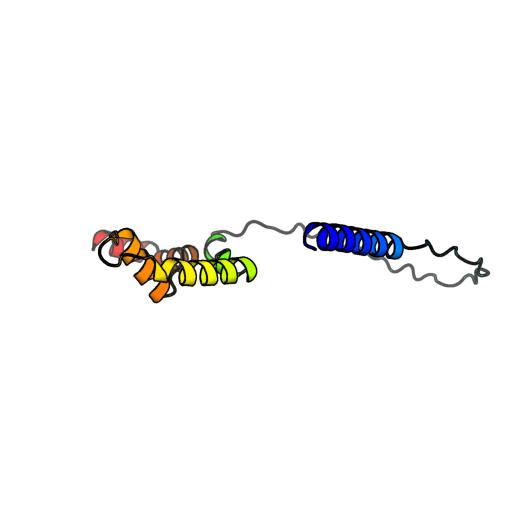.25 92 ALA A C 1
ATOM 732 O O . ALA A 1 92 ? -12.995 -5.659 -0.360 1.00 98.25 92 ALA A O 1
ATOM 733 N N . ASN A 1 93 ? -13.925 -3.622 -0.515 1.00 98.38 93 ASN A N 1
ATOM 734 C CA . ASN A 1 93 ? -12.652 -2.902 -0.531 1.00 98.38 93 ASN A CA 1
ATOM 735 C C . ASN A 1 93 ? -11.914 -2.994 0.810 1.00 98.38 93 ASN A C 1
ATOM 737 O O . ASN A 1 93 ? -10.688 -3.081 0.808 1.00 98.38 93 ASN A O 1
ATOM 741 N N . ASP A 1 94 ? -12.634 -3.031 1.936 1.00 97.81 94 ASP A N 1
ATOM 742 C CA . ASP A 1 94 ? -12.020 -3.207 3.259 1.00 97.81 94 ASP A CA 1
ATOM 743 C C . ASP A 1 94 ? -11.364 -4.583 3.383 1.00 97.81 94 ASP A C 1
ATOM 745 O O . ASP A 1 94 ? -10.262 -4.706 3.917 1.00 97.81 94 ASP A O 1
ATOM 749 N N . ILE A 1 95 ? -12.026 -5.614 2.851 1.00 97.75 95 ILE A N 1
ATOM 750 C CA . ILE A 1 95 ? -11.503 -6.984 2.826 1.00 97.75 95 ILE A CA 1
ATOM 751 C C . ILE A 1 95 ? -10.235 -7.039 1.963 1.00 97.75 95 ILE A C 1
ATOM 753 O O . ILE A 1 95 ? -9.191 -7.482 2.438 1.00 97.75 95 ILE A O 1
ATOM 757 N N . ILE A 1 96 ? -10.288 -6.498 0.740 1.00 98.44 96 ILE A N 1
ATOM 758 C CA . ILE A 1 96 ? -9.130 -6.442 -0.167 1.00 98.44 96 ILE A CA 1
ATOM 759 C C . ILE A 1 96 ? -7.969 -5.669 0.470 1.00 98.44 96 ILE A C 1
ATOM 761 O O . ILE A 1 96 ? -6.815 -6.091 0.384 1.00 98.44 96 ILE A O 1
ATOM 765 N N . HIS A 1 97 ? -8.247 -4.538 1.124 1.00 98.31 97 HIS A N 1
ATOM 766 C CA . HIS A 1 97 ? -7.223 -3.755 1.804 1.00 98.31 97 HIS A CA 1
ATOM 767 C C . HIS A 1 97 ? -6.585 -4.533 2.960 1.00 98.31 97 HIS A C 1
ATOM 769 O O . HIS A 1 97 ? -5.358 -4.577 3.050 1.00 98.31 97 HIS A O 1
ATOM 775 N N . ALA A 1 98 ? -7.388 -5.190 3.800 1.00 97.25 98 ALA A N 1
ATOM 776 C CA . ALA A 1 98 ? -6.885 -6.007 4.900 1.00 97.25 98 ALA A CA 1
ATOM 777 C C . ALA A 1 98 ? -5.986 -7.152 4.400 1.00 97.25 98 ALA A C 1
ATOM 779 O O . ALA A 1 98 ? -4.914 -7.376 4.963 1.00 97.25 98 ALA A O 1
ATOM 780 N N . ASP A 1 99 ? -6.365 -7.820 3.308 1.00 98.31 99 ASP A N 1
ATOM 781 C CA . ASP A 1 99 ? -5.558 -8.877 2.690 1.00 98.31 99 ASP A CA 1
ATOM 782 C C . ASP A 1 99 ? -4.270 -8.339 2.054 1.00 98.31 99 ASP A C 1
ATOM 784 O O . ASP A 1 99 ? -3.221 -8.988 2.109 1.00 98.31 99 ASP A O 1
ATOM 788 N N . ASN A 1 100 ? -4.310 -7.139 1.468 1.00 98.31 100 ASN A N 1
ATOM 789 C CA . ASN A 1 100 ? -3.116 -6.468 0.957 1.00 98.31 100 ASN A CA 1
ATOM 790 C C . ASN A 1 100 ? -2.135 -6.149 2.090 1.00 98.31 100 ASN A C 1
ATOM 792 O O . ASN A 1 100 ? -0.965 -6.517 1.993 1.00 98.31 100 ASN A O 1
ATOM 796 N N . VAL A 1 101 ? -2.616 -5.539 3.178 1.00 97.44 101 VAL A N 1
ATOM 797 C CA . VAL A 1 101 ? -1.798 -5.209 4.355 1.00 97.44 101 VAL A CA 1
ATOM 798 C C . VAL A 1 101 ? -1.226 -6.477 4.990 1.00 97.44 101 VAL A C 1
ATOM 800 O O . VAL A 1 101 ? -0.028 -6.535 5.258 1.00 97.44 101 VAL A O 1
ATOM 803 N N . LYS A 1 102 ? -2.039 -7.529 5.156 1.00 97.62 102 LYS A N 1
ATOM 804 C CA . LYS A 1 102 ? -1.601 -8.827 5.696 1.00 97.62 102 LYS A CA 1
ATOM 805 C C . LYS A 1 102 ? -0.515 -9.486 4.841 1.00 97.62 102 LYS A C 1
ATOM 807 O O . LYS A 1 102 ? 0.387 -10.117 5.382 1.00 97.62 102 LYS A O 1
ATOM 812 N N . ALA A 1 103 ? -0.587 -9.329 3.522 1.00 97.88 103 ALA A N 1
ATOM 813 C CA . ALA A 1 103 ? 0.426 -9.812 2.587 1.00 97.88 103 ALA A CA 1
ATOM 814 C C . ALA A 1 103 ? 1.651 -8.880 2.465 1.00 97.88 103 ALA A C 1
ATOM 816 O O . ALA A 1 103 ? 2.526 -9.141 1.642 1.00 97.88 103 ALA A O 1
ATOM 817 N N . GLY A 1 104 ? 1.711 -7.777 3.221 1.00 97.38 104 GLY A N 1
ATOM 818 C CA . GLY A 1 104 ? 2.795 -6.793 3.132 1.00 97.38 104 GLY A CA 1
ATOM 819 C C . GLY A 1 104 ? 2.824 -6.019 1.808 1.00 97.38 104 GLY A C 1
ATOM 820 O O . GLY A 1 104 ? 3.866 -5.482 1.428 1.00 97.38 104 GLY A O 1
ATOM 821 N N . ARG A 1 105 ? 1.700 -5.972 1.080 1.00 98.31 105 ARG A N 1
ATOM 822 C CA . ARG A 1 105 ? 1.582 -5.254 -0.191 1.00 98.31 105 ARG A CA 1
ATOM 823 C C . ARG A 1 105 ? 1.305 -3.780 0.059 1.00 98.31 105 ARG A C 1
ATOM 825 O O . ARG A 1 105 ? 0.361 -3.414 0.753 1.00 98.31 105 ARG A O 1
ATOM 832 N N . ASP A 1 106 ? 2.084 -2.937 -0.603 1.00 98.06 106 ASP A N 1
ATOM 833 C CA . ASP A 1 106 ? 1.809 -1.511 -0.736 1.00 98.06 106 ASP A CA 1
ATOM 834 C C . ASP A 1 106 ? 1.725 -1.104 -2.212 1.00 98.06 106 ASP A C 1
ATOM 836 O O . ASP A 1 106 ? 1.927 -1.916 -3.123 1.00 98.06 106 ASP A O 1
ATOM 840 N N . LYS A 1 107 ? 1.405 0.169 -2.453 1.00 98.38 107 LYS A N 1
ATOM 841 C CA . LYS A 1 107 ? 1.221 0.720 -3.798 1.00 98.38 107 LYS A CA 1
ATOM 842 C C . LYS A 1 107 ? 2.458 0.543 -4.691 1.00 98.38 107 LYS A C 1
ATOM 844 O O . LYS A 1 107 ? 2.306 0.180 -5.855 1.00 98.38 107 LYS A O 1
ATOM 849 N N . TYR A 1 108 ? 3.660 0.799 -4.177 1.00 98.19 108 TYR A N 1
ATOM 850 C CA . TYR A 1 108 ? 4.896 0.789 -4.966 1.00 98.19 108 TYR A CA 1
ATOM 851 C C . TYR A 1 108 ? 5.484 -0.621 -5.078 1.00 98.19 108 TYR A C 1
ATOM 853 O O . TYR A 1 108 ? 5.928 -1.013 -6.157 1.00 98.19 108 TYR A O 1
ATOM 861 N N . LYS A 1 109 ? 5.401 -1.433 -4.013 1.00 98.06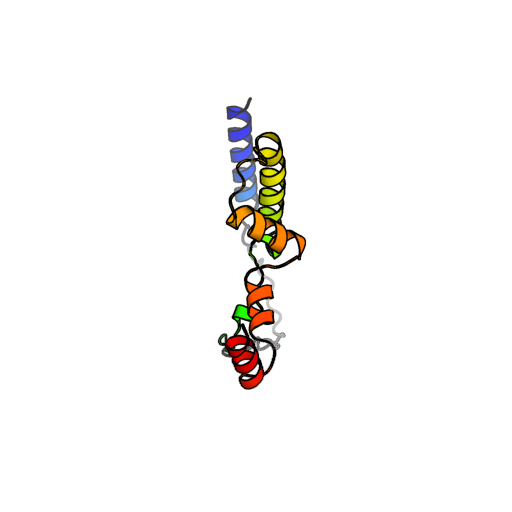 109 LYS A N 1
ATOM 862 C CA . LYS A 1 109 ? 5.744 -2.866 -4.052 1.00 98.06 109 LYS A CA 1
ATOM 863 C C . LYS A 1 109 ? 4.890 -3.611 -5.080 1.00 98.06 109 LYS A C 1
ATOM 865 O O . LYS A 1 109 ? 5.435 -4.351 -5.895 1.00 98.06 109 LYS A O 1
ATOM 870 N N . THR A 1 110 ? 3.581 -3.347 -5.110 1.00 98.06 110 THR A N 1
ATOM 871 C CA . THR A 1 110 ? 2.671 -3.951 -6.097 1.00 98.06 110 THR A CA 1
ATOM 872 C C . THR A 1 110 ? 3.001 -3.493 -7.516 1.00 98.06 110 THR A C 1
ATOM 874 O O . THR A 1 110 ? 3.090 -4.328 -8.411 1.00 98.06 110 THR A O 1
ATOM 877 N N . LEU A 1 111 ? 3.245 -2.192 -7.728 1.00 98.06 111 LEU A N 1
ATOM 878 C CA . LEU A 1 111 ? 3.606 -1.655 -9.045 1.00 98.06 111 LEU A CA 1
ATOM 879 C C . LEU A 1 111 ? 4.879 -2.304 -9.606 1.00 98.06 111 LEU A C 1
ATOM 881 O O . LEU A 1 111 ? 4.906 -2.704 -10.769 1.00 98.06 111 LEU A O 1
ATOM 885 N N . ARG A 1 112 ? 5.911 -2.447 -8.766 1.00 97.69 112 ARG A N 1
ATOM 886 C CA . ARG A 1 112 ? 7.161 -3.137 -9.109 1.00 97.69 112 ARG A CA 1
ATOM 887 C C . ARG A 1 112 ? 6.900 -4.591 -9.509 1.00 97.69 112 ARG A C 1
ATOM 889 O O . ARG A 1 112 ? 7.437 -5.056 -10.508 1.00 97.69 112 ARG A O 1
ATOM 896 N N . GLN A 1 113 ? 6.057 -5.293 -8.750 1.00 97.31 113 GLN A N 1
ATOM 897 C CA . GLN A 1 113 ? 5.745 -6.702 -8.986 1.00 97.31 113 GLN A CA 1
ATOM 898 C C . GLN A 1 113 ? 5.015 -6.921 -10.319 1.00 97.31 113 GLN A C 1
ATOM 900 O O . GLN A 1 113 ? 5.460 -7.741 -11.117 1.00 97.31 113 GLN A O 1
ATOM 905 N N . ILE A 1 114 ? 3.949 -6.167 -10.609 1.00 97.12 114 ILE A N 1
ATOM 906 C CA . ILE A 1 114 ? 3.163 -6.343 -11.852 1.00 97.12 114 ILE A CA 1
ATOM 907 C C . ILE A 1 114 ? 3.910 -5.896 -13.119 1.00 97.12 114 ILE A C 1
ATOM 909 O O . ILE A 1 114 ? 3.492 -6.183 -14.238 1.00 97.12 114 ILE A O 1
ATOM 913 N N . ARG A 1 115 ? 5.010 -5.154 -12.960 1.00 97.00 115 ARG A N 1
ATOM 914 C CA . ARG A 1 115 ? 5.899 -4.750 -14.056 1.00 97.00 115 ARG A CA 1
ATOM 915 C C . ARG A 1 115 ? 7.143 -5.629 -14.177 1.00 97.00 115 ARG A C 1
ATOM 917 O O . ARG A 1 115 ? 8.010 -5.324 -14.998 1.00 97.00 115 ARG A O 1
ATOM 924 N N . SER A 1 116 ? 7.248 -6.680 -13.366 1.00 94.69 116 SER A N 1
ATOM 925 C CA . SER A 1 116 ? 8.292 -7.689 -13.523 1.00 94.69 116 SER A CA 1
ATOM 926 C C . SER A 1 116 ? 8.062 -8.523 -14.791 1.00 94.69 116 SER A C 1
ATOM 928 O O . SER A 1 116 ? 6.972 -8.529 -15.361 1.00 94.69 116 SER A O 1
ATOM 930 N N . GLY A 1 117 ? 9.112 -9.188 -15.272 1.00 96.00 117 GLY 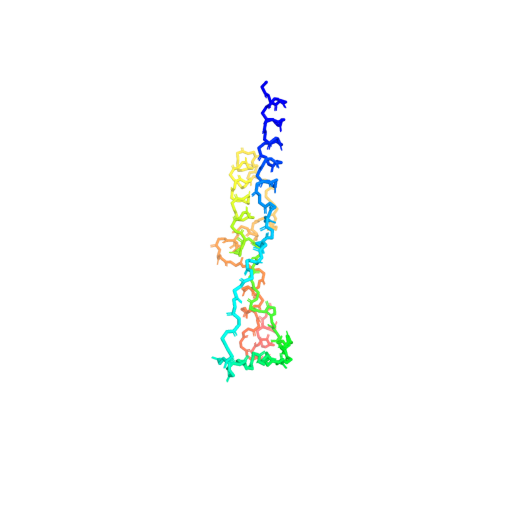A N 1
ATOM 931 C CA . GLY A 1 117 ? 9.068 -9.916 -16.539 1.00 96.00 117 GLY A CA 1
ATOM 932 C C . GLY A 1 117 ? 9.174 -9.009 -17.770 1.00 96.00 117 GLY A C 1
ATOM 933 O O . GLY A 1 117 ? 9.218 -7.778 -17.697 1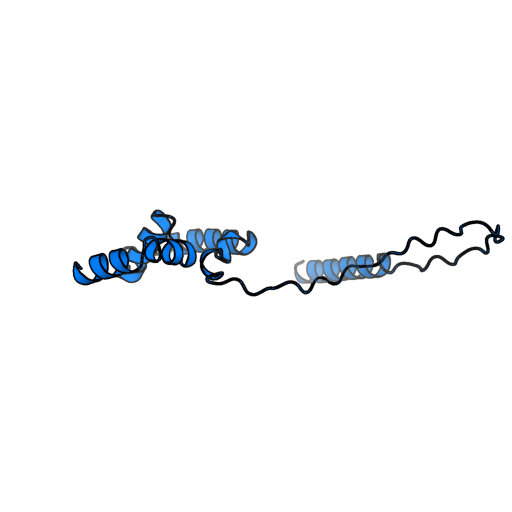.00 96.00 117 GLY A O 1
ATOM 934 N N . ASN A 1 118 ? 9.269 -9.637 -18.938 1.00 97.75 118 ASN A N 1
ATOM 935 C CA . ASN A 1 118 ? 9.332 -8.915 -20.206 1.00 97.75 118 ASN A CA 1
ATOM 936 C C . ASN A 1 118 ? 7.923 -8.521 -20.694 1.00 97.75 118 ASN A C 1
ATOM 938 O O . ASN A 1 118 ? 6.905 -8.954 -20.158 1.00 97.75 118 ASN A O 1
ATOM 942 N N . THR A 1 119 ? 7.856 -7.672 -21.722 1.00 97.88 119 THR A N 1
ATOM 943 C CA . THR A 1 119 ? 6.577 -7.213 -22.288 1.00 97.88 119 THR A CA 1
ATOM 944 C C . THR A 1 119 ? 5.724 -8.361 -22.826 1.00 97.88 119 THR A C 1
ATOM 946 O O . THR A 1 119 ? 4.516 -8.333 -22.629 1.00 97.88 119 THR A O 1
ATOM 949 N N . LYS A 1 120 ? 6.330 -9.382 -23.449 1.00 98.12 120 LYS A N 1
ATOM 950 C CA . LYS A 1 120 ? 5.588 -10.525 -23.996 1.00 98.12 120 LYS A CA 1
ATOM 951 C C . LYS A 1 120 ? 4.886 -11.304 -22.885 1.00 98.12 120 LYS A C 1
ATOM 953 O O . LYS A 1 120 ? 3.692 -11.525 -22.986 1.00 98.12 120 LYS A O 1
ATOM 958 N N . GLN A 1 121 ? 5.602 -11.649 -21.816 1.00 97.50 121 GLN A N 1
ATOM 959 C CA . GLN A 1 121 ? 5.046 -12.395 -20.689 1.00 97.50 121 GLN A CA 1
ATOM 960 C C . GLN A 1 121 ? 3.856 -11.661 -20.061 1.00 97.50 121 GLN A C 1
ATOM 962 O O . GLN A 1 121 ? 2.820 -12.269 -19.838 1.00 97.50 121 GLN A O 1
ATOM 967 N N . ARG A 1 122 ? 3.975 -10.347 -19.827 1.00 97.75 122 ARG A N 1
ATOM 968 C CA . ARG A 1 122 ? 2.878 -9.556 -19.245 1.00 97.75 122 ARG A CA 1
ATOM 969 C C . ARG A 1 122 ? 1.652 -9.474 -20.159 1.00 97.75 122 ARG A C 1
ATOM 971 O O . ARG A 1 122 ? 0.537 -9.394 -19.660 1.00 97.75 122 ARG A O 1
ATOM 978 N N . ILE A 1 123 ? 1.852 -9.485 -21.479 1.00 97.88 123 ILE A N 1
ATOM 979 C CA . ILE A 1 123 ? 0.753 -9.560 -22.452 1.00 97.88 123 ILE A CA 1
ATOM 980 C C . ILE A 1 123 ? 0.140 -10.962 -22.447 1.00 97.88 123 ILE A C 1
ATOM 982 O O . ILE A 1 123 ? -1.073 -11.077 -22.361 1.00 97.88 123 ILE A O 1
ATOM 986 N N . ASP A 1 124 ? 0.958 -12.017 -22.483 1.00 98.00 124 ASP A N 1
ATOM 987 C CA . ASP A 1 124 ? 0.474 -13.401 -22.442 1.00 98.00 124 ASP A CA 1
ATOM 988 C C . ASP A 1 124 ? -0.354 -13.666 -21.167 1.00 98.00 124 ASP A C 1
ATOM 990 O O . ASP A 1 124 ? -1.408 -14.290 -21.242 1.00 98.00 124 ASP A O 1
ATOM 994 N N . GLU A 1 125 ? 0.100 -13.166 -20.008 1.00 96.75 125 GLU A N 1
ATOM 995 C CA . GLU A 1 125 ? -0.635 -13.233 -18.737 1.00 96.75 125 GLU A CA 1
ATOM 996 C C . GLU A 1 125 ? -1.968 -12.481 -18.818 1.00 96.75 125 GLU A C 1
ATOM 998 O O . GLU A 1 125 ? -2.985 -13.000 -18.377 1.00 96.75 125 GLU A O 1
ATOM 1003 N N . PHE A 1 126 ? -1.991 -11.286 -19.409 1.00 97.88 126 PHE A N 1
ATOM 1004 C CA . PHE A 1 126 ? -3.220 -10.508 -19.569 1.00 97.88 126 PHE A CA 1
ATOM 1005 C C . PHE A 1 126 ? -4.247 -11.198 -20.480 1.00 97.88 126 PHE A C 1
ATOM 1007 O O . PHE A 1 126 ? -5.423 -11.233 -20.141 1.00 97.88 126 PHE A O 1
ATOM 1014 N N . GLU A 1 127 ? -3.814 -11.783 -21.600 1.00 98.00 127 GLU A N 1
ATOM 1015 C CA . GLU A 1 127 ? -4.698 -12.485 -22.546 1.00 98.00 127 GLU A CA 1
ATOM 1016 C C . GLU A 1 127 ? -5.227 -13.827 -21.998 1.00 98.00 127 GLU A C 1
ATOM 1018 O O . GLU A 1 127 ? -6.161 -14.396 -22.562 1.00 98.00 127 GLU A O 1
ATOM 1023 N N . CYS A 1 128 ? -4.636 -14.359 -20.918 1.00 96.19 128 CYS A N 1
ATOM 1024 C CA . CYS A 1 128 ? -5.077 -15.604 -20.278 1.00 96.19 128 CYS A CA 1
ATOM 1025 C C . CYS A 1 128 ? -5.976 -15.415 -19.040 1.00 96.19 128 CYS A C 1
ATOM 1027 O O . CYS A 1 128 ? -6.379 -16.420 -18.445 1.00 96.19 128 CYS A O 1
ATOM 1029 N N . MET A 1 129 ? -6.261 -14.167 -18.640 1.00 89.88 129 MET A N 1
ATOM 1030 C CA . MET A 1 129 ? -7.165 -13.820 -17.527 1.00 89.88 129 MET A CA 1
ATOM 1031 C C . MET A 1 129 ? -8.623 -13.738 -17.976 1.00 89.88 129 MET A C 1
ATOM 1033 O O . MET A 1 129 ? -9.485 -14.154 -17.168 1.00 89.88 129 MET A O 1
#

Secondary structure (DSSP, 8-state):
-HHHHHHHHHHHHHHHHHHTS------------S-------------------TTGGGG---HHHH-HHHHHHHHHHHHHHHHH--GGG--HHHHHHHHHHHTT--HHHHHHHHT-S-HHHHHHHHHT-

Foldseek 3Di:
DVVVVVVVVVVVVVVVVVVPPDDDPPDDDDDDDPDDPCPPPPDDDPDPPPPDDPPCLLVDDDCLVVPVVNVVVVVVVVVVCVVVDDPVPDDPVNVVVVVCVVVVHDDNPVVNVLPPDDPVVNVVVVVVD

Organism: Oncorhynchus mykiss (NCBI:txid8022)

Radius of gyration: 29.21 Å; chains: 1; bounding box: 74×58×59 Å

InterPro domains:
  IPR008954 Moesin tail domain superfamily [G3DSA:6.10.360.10] (54-128)
  IPR008954 Moesin tail domain superfamily [SSF48678] (42-129)
  IPR011174 Ezrin/radixin/moesin [PTHR23281] (2-128)
  IPR011259 Ezrin/radixin/moesin, C-terminal [PF00769] (54-129)